Protein AF-A0A3C1W5Z1-F1 (afdb_monomer_lite)

Radius of gyration: 11.94 Å; chains: 1; bounding box: 30×17×28 Å

Sequence (56 aa):
MKNEEEDLVMLKDKFVSQWGVMGTQWGINRTMAQIHALLMTSPEAMTTDEVMEELS

Foldseek 3Di:
DVVVVVVVLVVLVVQLQVQLVVCVVVVHHSLVSSLVSNCVPDPDDDDPVVSVVSVD

pLDDT: mean 93.92, std 7.61, range [59.28, 98.12]

Secondary structure (DSSP, 8-state):
-HHHHHHHHHHHHHHHHHHHHHHHHTT--HHHHHHHHHHHH-SS---HHHHHHHH-

Structure (mmCIF, N/CA/C/O backbone):
data_AF-A0A3C1W5Z1-F1
#
_entry.id   AF-A0A3C1W5Z1-F1
#
loop_
_atom_site.group_PDB
_atom_site.id
_atom_site.type_symbol
_atom_site.label_atom_id
_atom_site.label_alt_id
_atom_site.label_comp_id
_atom_site.label_asym_id
_atom_site.label_entity_id
_atom_site.label_seq_id
_atom_site.pdbx_PDB_ins_code
_atom_site.Cartn_x
_atom_site.Cartn_y
_atom_site.Cartn_z
_atom_site.occupancy
_atom_site.B_iso_or_equiv
_atom_site.auth_seq_id
_atom_site.auth_comp_id
_atom_site.auth_asym_id
_atom_site.auth_atom_id
_atom_site.pdbx_PDB_model_num
ATOM 1 N N . MET A 1 1 ? -23.049 -3.978 9.259 1.00 59.28 1 MET A N 1
ATOM 2 C CA . MET A 1 1 ? -21.989 -3.480 10.157 1.00 59.28 1 MET A CA 1
ATOM 3 C C . MET A 1 1 ? -20.761 -4.382 10.155 1.00 59.28 1 MET A C 1
ATOM 5 O O . MET A 1 1 ? -19.869 -4.050 9.401 1.00 59.28 1 MET A O 1
ATOM 9 N N . LYS A 1 2 ? -20.689 -5.525 10.866 1.00 61.41 2 LYS A N 1
ATOM 10 C CA . LYS A 1 2 ? -19.454 -6.357 10.872 1.00 61.41 2 LYS A CA 1
ATOM 11 C C . LYS A 1 2 ? -18.982 -6.813 9.479 1.00 61.41 2 LYS A C 1
ATOM 13 O O . LYS A 1 2 ? -17.811 -6.683 9.168 1.00 61.41 2 LYS A O 1
ATOM 18 N N . ASN A 1 3 ? -19.913 -7.250 8.630 1.00 77.31 3 ASN A N 1
ATOM 19 C CA . ASN A 1 3 ? -19.579 -7.688 7.271 1.00 77.31 3 ASN A CA 1
ATOM 20 C C . ASN A 1 3 ? -19.082 -6.542 6.374 1.00 77.31 3 ASN A C 1
ATOM 22 O O . ASN A 1 3 ? -18.250 -6.770 5.515 1.00 77.31 3 ASN A O 1
ATOM 26 N N . GLU A 1 4 ? -19.562 -5.311 6.578 1.00 82.88 4 GLU A N 1
ATOM 27 C CA . GLU A 1 4 ? -19.181 -4.177 5.720 1.00 82.88 4 GLU A CA 1
ATOM 28 C C . GLU A 1 4 ? -17.747 -3.717 5.997 1.00 82.88 4 GLU A C 1
ATOM 30 O O . GLU A 1 4 ? -17.043 -3.319 5.078 1.00 82.88 4 GLU A O 1
ATOM 35 N N . GLU A 1 5 ? -17.301 -3.777 7.252 1.00 85.38 5 GLU A N 1
ATOM 36 C CA . GLU A 1 5 ? -15.929 -3.426 7.630 1.00 85.38 5 GLU A CA 1
ATOM 37 C C . GLU A 1 5 ? -14.924 -4.460 7.102 1.00 85.38 5 GLU A C 1
ATOM 39 O O . GLU A 1 5 ? -13.912 -4.091 6.510 1.00 85.38 5 GLU A O 1
ATOM 44 N N . GLU A 1 6 ? -15.250 -5.751 7.215 1.00 88.62 6 GLU A N 1
ATOM 45 C CA . GLU A 1 6 ? -14.471 -6.839 6.606 1.00 88.62 6 GLU A CA 1
ATOM 46 C C . GLU A 1 6 ? -14.420 -6.714 5.071 1.00 88.62 6 GLU A C 1
ATOM 48 O O . GLU A 1 6 ? -13.354 -6.866 4.466 1.00 88.62 6 GLU A O 1
ATOM 53 N N . ASP A 1 7 ? -15.544 -6.366 4.436 1.00 93.50 7 ASP A N 1
ATOM 54 C CA . ASP A 1 7 ? -15.613 -6.142 2.989 1.00 93.50 7 ASP A CA 1
ATOM 55 C C . ASP A 1 7 ? -14.730 -4.963 2.548 1.00 93.50 7 ASP A C 1
ATOM 57 O O . ASP A 1 7 ? -14.053 -5.047 1.518 1.00 93.50 7 ASP A O 1
ATOM 61 N N . LEU A 1 8 ? -14.704 -3.869 3.319 1.00 91.38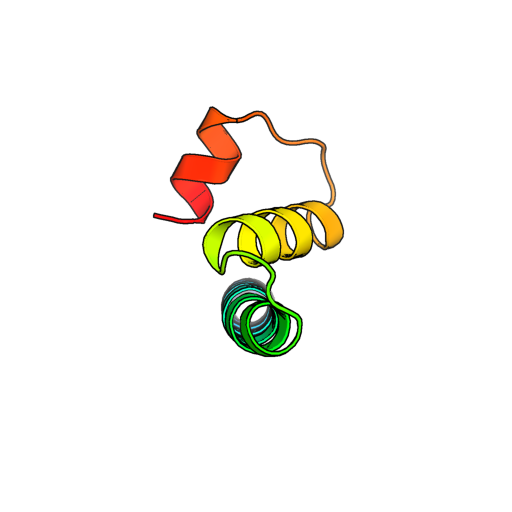 8 LEU A N 1
ATOM 62 C CA . LEU A 1 8 ? -13.869 -2.698 3.033 1.00 91.38 8 LEU A CA 1
ATOM 63 C C . LEU A 1 8 ? -12.375 -3.023 3.109 1.00 91.38 8 LEU A C 1
ATOM 65 O O . LEU A 1 8 ? -11.623 -2.593 2.229 1.00 91.38 8 LEU A O 1
ATOM 69 N N . VAL A 1 9 ? -11.953 -3.802 4.108 1.00 90.94 9 VAL A N 1
ATOM 70 C CA . VAL A 1 9 ? -10.563 -4.271 4.227 1.00 90.94 9 VAL A CA 1
ATOM 71 C C . 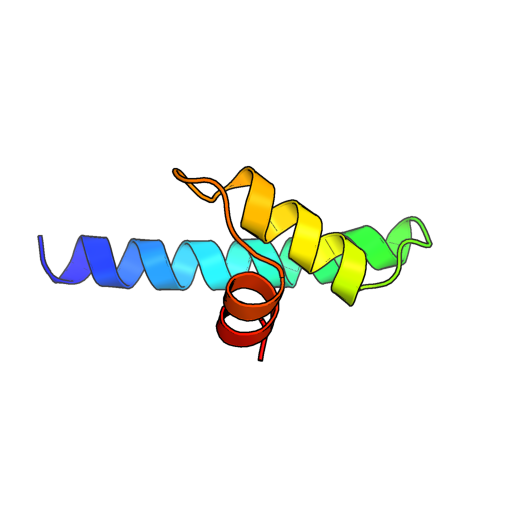VAL A 1 9 ? -10.181 -5.102 2.999 1.00 90.94 9 VAL A C 1
ATOM 73 O O . VAL A 1 9 ? -9.209 -4.782 2.315 1.00 90.94 9 VAL A O 1
ATOM 76 N N . MET A 1 10 ? -11.007 -6.080 2.613 1.00 93.75 10 MET A N 1
ATOM 77 C CA . MET A 1 10 ? -10.736 -6.891 1.418 1.00 93.75 10 MET A CA 1
ATOM 78 C C . MET A 1 10 ? -10.717 -6.074 0.116 1.00 93.75 10 MET A C 1
ATOM 80 O O . MET A 1 10 ? -9.940 -6.360 -0.803 1.00 93.75 10 MET A O 1
ATOM 84 N N . LEU A 1 11 ? -11.581 -5.063 0.001 1.00 95.75 11 LEU A N 1
ATOM 85 C CA . LEU A 1 11 ? -11.607 -4.150 -1.143 1.00 95.75 11 LEU A CA 1
ATOM 86 C C . LEU A 1 11 ? -10.323 -3.324 -1.233 1.00 95.75 11 LEU A C 1
ATOM 88 O O . LEU A 1 11 ? -9.787 -3.181 -2.337 1.00 95.75 11 LEU A O 1
ATOM 92 N N . LYS A 1 12 ? -9.820 -2.819 -0.100 1.00 95.00 12 LYS A N 1
ATOM 93 C CA . LYS A 1 12 ? -8.549 -2.088 -0.021 1.00 95.00 12 LYS A CA 1
ATOM 94 C C . LYS A 1 12 ? -7.390 -2.971 -0.484 1.00 95.00 12 LYS A C 1
ATOM 96 O O . LYS A 1 12 ? -6.658 -2.570 -1.388 1.00 95.00 12 LYS A O 1
ATOM 101 N N . ASP A 1 13 ? -7.286 -4.198 0.019 1.00 95.31 13 ASP A N 1
ATOM 102 C CA . ASP A 1 13 ? -6.214 -5.131 -0.361 1.00 95.31 13 ASP A CA 1
ATOM 103 C C . ASP A 1 13 ? -6.237 -5.445 -1.858 1.00 95.31 13 ASP A C 1
ATOM 105 O O . ASP A 1 13 ? -5.215 -5.413 -2.558 1.00 95.31 13 ASP A O 1
ATOM 109 N N . LYS A 1 14 ? -7.439 -5.694 -2.391 1.00 97.06 14 LYS A N 1
ATOM 110 C CA . LYS A 1 14 ? -7.629 -5.935 -3.820 1.00 97.06 14 LYS A CA 1
ATOM 111 C C . LYS A 1 14 ? -7.243 -4.709 -4.644 1.00 97.06 14 LYS A C 1
ATOM 113 O O . LYS A 1 14 ? -6.581 -4.863 -5.672 1.00 97.06 14 LYS A O 1
ATOM 118 N N . PHE A 1 15 ? -7.628 -3.514 -4.203 1.00 97.69 15 PHE A N 1
ATOM 119 C CA . PHE A 1 15 ? -7.265 -2.258 -4.851 1.00 97.69 15 PHE A CA 1
ATOM 120 C C . PHE A 1 15 ? -5.743 -2.067 -4.893 1.00 97.69 15 PHE A C 1
ATOM 122 O O . PHE A 1 15 ? -5.1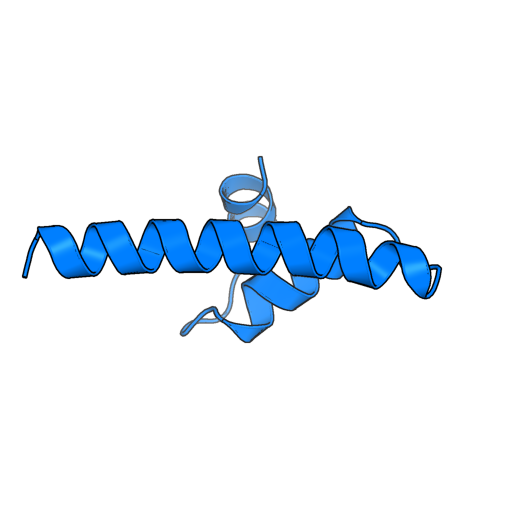85 -1.892 -5.980 1.00 97.69 15 PHE A O 1
ATOM 129 N N . VAL A 1 16 ? -5.065 -2.183 -3.747 1.00 97.81 16 VAL A N 1
ATOM 130 C CA . VAL A 1 16 ? -3.604 -2.038 -3.628 1.00 97.81 16 VAL A CA 1
ATOM 131 C C . VAL A 1 16 ? -2.882 -3.042 -4.528 1.00 97.81 16 VAL A C 1
ATOM 133 O O . VAL A 1 16 ? -1.971 -2.676 -5.276 1.00 97.81 16 VAL A O 1
ATOM 136 N N . SER A 1 17 ? -3.321 -4.303 -4.527 1.00 96.94 17 SER A N 1
ATOM 137 C CA . SER A 1 17 ? -2.743 -5.358 -5.364 1.00 96.94 17 SER A CA 1
ATOM 138 C C . SER A 1 17 ? -2.886 -5.069 -6.865 1.00 96.94 17 SER A C 1
ATOM 140 O O . SER A 1 17 ? -1.901 -5.155 -7.607 1.00 96.94 17 SER A O 1
ATOM 142 N N . GLN A 1 18 ? -4.081 -4.674 -7.322 1.00 97.94 18 GLN A N 1
ATOM 143 C CA . GLN A 1 18 ? -4.323 -4.348 -8.733 1.00 97.94 18 GLN A CA 1
ATOM 144 C C . GLN A 1 18 ? -3.554 -3.100 -9.175 1.00 97.94 18 GLN A C 1
ATOM 146 O O . GLN A 1 18 ? -2.953 -3.101 -10.251 1.00 97.94 18 GLN A O 1
ATOM 151 N N . TRP A 1 19 ? -3.497 -2.070 -8.330 1.00 98.00 19 TRP A N 1
ATOM 152 C CA . TRP A 1 19 ? -2.702 -0.874 -8.601 1.00 98.00 19 TRP A CA 1
ATOM 153 C C . TRP A 1 19 ? -1.212 -1.203 -8.744 1.00 98.00 19 TRP A C 1
ATOM 155 O O . TRP A 1 19 ? -0.551 -0.714 -9.662 1.00 98.00 19 TRP A O 1
ATOM 165 N N . GLY A 1 20 ? -0.695 -2.098 -7.896 1.00 97.44 20 GLY A N 1
ATOM 166 C CA . GLY A 1 20 ? 0.663 -2.629 -8.007 1.00 97.44 20 GLY A CA 1
ATOM 167 C C . GLY A 1 20 ? 0.946 -3.250 -9.376 1.00 97.44 20 GLY A C 1
ATOM 168 O O . GLY A 1 20 ? 1.977 -2.961 -9.982 1.00 97.44 20 GLY A O 1
ATOM 169 N N . VAL A 1 21 ? 0.020 -4.067 -9.892 1.00 97.44 21 VAL A N 1
ATOM 170 C CA . VAL A 1 21 ? 0.127 -4.674 -11.232 1.00 97.44 21 VAL A CA 1
ATOM 171 C C . VAL A 1 21 ? 0.090 -3.606 -12.327 1.00 97.44 21 VAL A C 1
ATOM 173 O O . VAL A 1 21 ? 0.938 -3.627 -13.219 1.00 97.44 21 VAL A O 1
ATOM 176 N N . MET A 1 22 ? -0.836 -2.649 -12.251 1.00 97.19 22 MET A N 1
ATOM 177 C CA . MET A 1 22 ? -0.941 -1.560 -13.232 1.00 97.19 22 MET A CA 1
ATOM 178 C C . MET A 1 22 ? 0.328 -0.703 -13.276 1.00 97.19 22 MET A C 1
ATOM 180 O O . MET A 1 22 ? 0.818 -0.399 -14.361 1.00 97.19 22 MET A O 1
ATOM 184 N N . GLY A 1 23 ? 0.918 -0.392 -12.118 1.00 97.00 23 GLY A N 1
ATOM 185 C CA . GLY A 1 23 ? 2.160 0.378 -12.027 1.00 97.00 23 GLY A CA 1
ATOM 186 C C . GLY A 1 23 ? 3.313 -0.241 -12.822 1.00 97.00 23 GLY A C 1
ATOM 187 O O . GLY A 1 23 ? 4.060 0.479 -13.488 1.00 97.00 23 GLY A O 1
ATOM 188 N N . THR A 1 24 ? 3.411 -1.576 -12.845 1.00 96.00 24 THR A N 1
ATOM 189 C CA . THR A 1 24 ? 4.451 -2.269 -13.626 1.00 96.00 24 THR A CA 1
ATOM 190 C C . THR A 1 24 ? 4.319 -2.048 -15.135 1.00 96.00 24 THR A C 1
ATOM 192 O O . THR A 1 24 ? 5.334 -2.015 -15.828 1.00 96.00 24 THR A O 1
ATOM 195 N N . GLN A 1 25 ? 3.105 -1.806 -15.649 1.00 95.88 25 GLN A N 1
ATOM 196 C CA . GLN A 1 25 ? 2.870 -1.511 -17.071 1.00 95.88 25 GLN A CA 1
ATOM 197 C C . GLN A 1 25 ? 3.427 -0.141 -17.483 1.00 95.88 25 GLN A C 1
ATOM 199 O O . GLN A 1 25 ? 3.71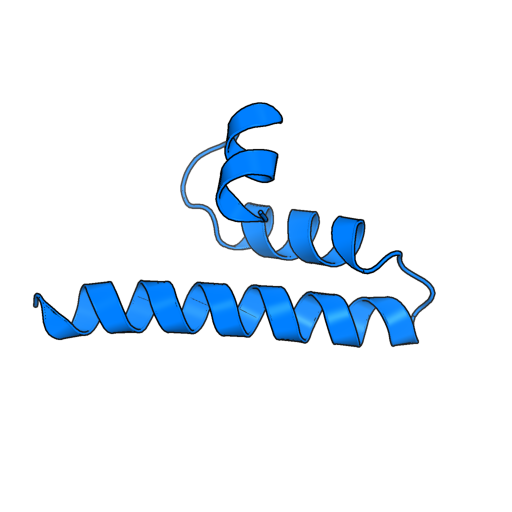8 0.082 -18.656 1.00 95.88 25 GLN A O 1
ATOM 204 N N . TRP A 1 26 ? 3.622 0.759 -16.518 1.00 96.12 26 TRP A N 1
ATOM 205 C CA . TRP A 1 26 ? 4.245 2.069 -16.712 1.00 96.12 26 TRP A CA 1
ATOM 206 C C . TRP A 1 26 ? 5.717 2.109 -16.272 1.00 96.12 26 TRP A C 1
ATOM 208 O O . TRP A 1 26 ? 6.300 3.185 -16.180 1.00 96.12 26 TRP A O 1
ATOM 218 N N . GLY A 1 27 ? 6.334 0.953 -15.996 1.00 96.69 27 GLY A N 1
ATOM 219 C CA . GLY A 1 27 ? 7.736 0.866 -15.572 1.00 96.69 27 GLY A CA 1
ATOM 220 C C . GLY A 1 27 ? 7.985 1.240 -14.107 1.00 96.69 27 GLY A C 1
ATOM 221 O O . GLY A 1 27 ? 9.136 1.416 -13.710 1.00 96.69 27 GLY A O 1
ATOM 222 N N . ILE A 1 28 ? 6.934 1.350 -13.289 1.00 97.50 28 ILE A N 1
ATOM 223 C CA . ILE A 1 28 ? 7.053 1.594 -11.849 1.00 97.50 28 ILE A CA 1
ATOM 224 C C . ILE A 1 28 ? 7.259 0.254 -11.138 1.00 97.50 28 ILE A C 1
ATOM 226 O O . ILE A 1 28 ? 6.597 -0.741 -11.440 1.00 97.50 28 ILE A O 1
ATOM 230 N N . ASN A 1 29 ? 8.170 0.220 -10.165 1.00 97.25 29 ASN A N 1
ATOM 231 C CA . ASN A 1 29 ? 8.352 -0.954 -9.318 1.00 97.25 29 ASN A CA 1
ATOM 232 C C . ASN A 1 29 ? 7.036 -1.302 -8.592 1.00 97.25 29 ASN A C 1
ATOM 234 O O . ASN A 1 29 ? 6.403 -0.427 -7.999 1.00 97.25 29 ASN A O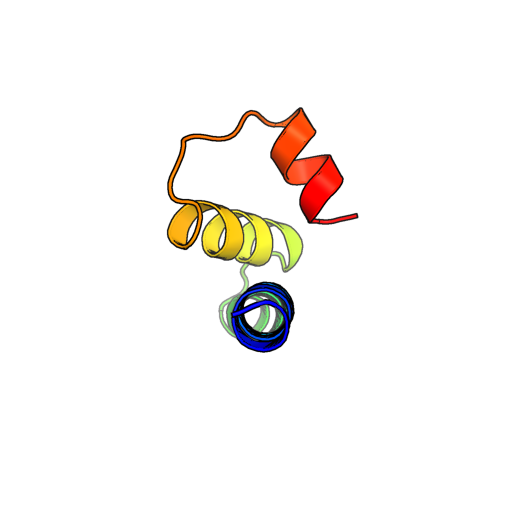 1
ATOM 238 N N . ARG A 1 30 ? 6.652 -2.587 -8.611 1.00 97.06 30 ARG A N 1
ATOM 239 C CA . ARG A 1 30 ? 5.390 -3.072 -8.030 1.00 97.06 30 ARG A CA 1
ATOM 240 C C . ARG A 1 30 ? 5.202 -2.620 -6.579 1.00 97.06 30 ARG A C 1
ATOM 242 O O . ARG A 1 30 ? 4.146 -2.090 -6.253 1.00 97.06 30 ARG A O 1
ATOM 249 N N . THR A 1 31 ? 6.225 -2.780 -5.742 1.00 96.81 31 THR A N 1
ATOM 250 C CA . THR A 1 31 ? 6.182 -2.406 -4.324 1.00 96.81 31 THR A CA 1
ATOM 251 C C . THR A 1 31 ? 5.973 -0.905 -4.159 1.00 96.81 31 THR A C 1
ATOM 253 O O . THR A 1 31 ? 5.112 -0.493 -3.393 1.00 96.81 31 THR A O 1
ATOM 256 N N . MET A 1 32 ? 6.669 -0.071 -4.937 1.00 97.44 32 MET A N 1
ATOM 257 C CA . MET A 1 32 ? 6.474 1.386 -4.886 1.00 97.44 32 MET A CA 1
ATOM 258 C C . MET A 1 32 ? 5.061 1.809 -5.307 1.00 97.44 32 MET A C 1
ATOM 260 O O . MET A 1 32 ? 4.484 2.715 -4.707 1.00 97.44 32 MET A O 1
ATOM 264 N N . ALA A 1 33 ? 4.482 1.143 -6.308 1.00 98.12 33 ALA A N 1
ATOM 265 C CA . ALA A 1 33 ? 3.098 1.379 -6.704 1.00 98.12 33 ALA A CA 1
ATOM 266 C C . ALA A 1 33 ? 2.108 0.955 -5.601 1.00 98.12 33 ALA A C 1
ATOM 268 O O . ALA A 1 33 ? 1.147 1.677 -5.344 1.00 98.12 33 ALA A O 1
ATOM 269 N N . GLN A 1 34 ? 2.358 -0.165 -4.915 1.00 98.00 34 GLN A N 1
ATOM 270 C CA . GLN A 1 34 ? 1.541 -0.611 -3.780 1.00 98.00 34 GLN A CA 1
ATOM 271 C C . GLN A 1 34 ? 1.634 0.347 -2.586 1.00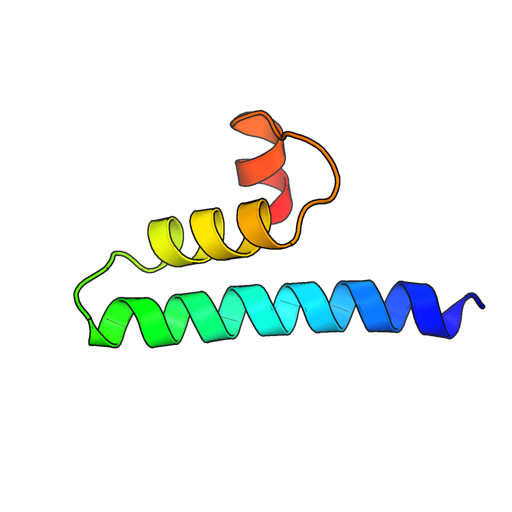 98.00 34 GLN A C 1
ATOM 273 O O . GLN A 1 34 ? 0.597 0.696 -2.032 1.00 98.00 34 GLN A O 1
ATOM 278 N N . ILE A 1 35 ? 2.831 0.845 -2.249 1.00 97.81 35 ILE A N 1
ATOM 279 C CA . ILE A 1 35 ? 3.024 1.867 -1.205 1.00 97.81 35 ILE A CA 1
ATOM 280 C C . ILE A 1 35 ? 2.198 3.116 -1.523 1.00 97.81 35 ILE A C 1
ATOM 282 O O . ILE A 1 35 ? 1.477 3.617 -0.665 1.00 97.81 35 ILE A O 1
ATOM 286 N N . HIS A 1 36 ? 2.243 3.595 -2.769 1.00 97.12 36 HIS A N 1
ATOM 287 C CA . HIS A 1 36 ? 1.438 4.744 -3.183 1.00 97.12 36 HIS A CA 1
ATOM 288 C C . HIS A 1 36 ? -0.069 4.473 -3.054 1.00 97.12 36 HIS A C 1
ATOM 290 O O . HIS A 1 36 ? -0.805 5.320 -2.555 1.00 97.12 36 HIS A O 1
ATOM 296 N N . ALA A 1 37 ? -0.544 3.303 -3.491 1.00 97.94 37 ALA A N 1
ATOM 297 C CA . ALA A 1 37 ? -1.957 2.934 -3.394 1.00 97.94 37 ALA A CA 1
ATOM 298 C C . ALA A 1 37 ? -2.441 2.827 -1.940 1.00 97.94 37 ALA A C 1
ATOM 300 O O . ALA A 1 37 ? -3.532 3.302 -1.621 1.00 97.94 37 ALA A O 1
ATOM 301 N N . LEU A 1 38 ? -1.617 2.238 -1.070 1.00 97.81 38 LEU A N 1
ATOM 302 C CA . LEU A 1 38 ? -1.877 2.140 0.360 1.00 97.81 38 LEU A CA 1
ATOM 303 C C . LEU A 1 38 ? -2.017 3.540 0.961 1.00 97.81 38 LEU A C 1
ATOM 305 O O . LEU A 1 38 ? -3.085 3.878 1.456 1.00 97.81 38 LEU A O 1
ATOM 309 N N . LEU A 1 39 ? -1.001 4.392 0.804 1.00 97.50 39 LEU A N 1
ATOM 310 C CA . LEU A 1 39 ? -1.008 5.748 1.361 1.00 97.50 39 LEU A CA 1
ATOM 311 C C . LEU A 1 39 ? -2.139 6.625 0.805 1.00 97.50 39 LEU A C 1
ATOM 313 O O . LEU A 1 39 ? -2.689 7.443 1.532 1.00 97.50 39 LEU A O 1
ATOM 317 N N . MET A 1 40 ? -2.521 6.448 -0.462 1.00 96.62 40 MET A N 1
ATOM 318 C CA . MET A 1 40 ? -3.633 7.182 -1.077 1.00 96.62 40 MET A CA 1
ATOM 319 C C . MET A 1 40 ? -4.999 6.829 -0.467 1.00 96.62 40 MET A C 1
ATOM 321 O O . MET A 1 40 ? -5.922 7.639 -0.526 1.00 96.62 40 MET A O 1
ATOM 325 N N . THR A 1 41 ? -5.144 5.620 0.079 1.00 95.00 41 THR A N 1
ATOM 326 C CA . THR A 1 41 ? -6.400 5.128 0.672 1.00 95.00 41 THR A CA 1
ATOM 327 C C . THR A 1 41 ? -6.391 5.139 2.200 1.00 95.00 41 THR A C 1
ATOM 329 O O . THR A 1 41 ? -7.428 4.889 2.814 1.00 95.00 41 THR A O 1
ATOM 332 N N . SER A 1 42 ? -5.251 5.448 2.818 1.00 94.62 42 SER A N 1
ATOM 333 C CA . SER A 1 42 ? -5.120 5.540 4.267 1.00 94.62 42 SER A CA 1
ATOM 334 C C . SER A 1 42 ? -5.707 6.857 4.791 1.00 94.62 42 SER A C 1
ATOM 336 O O . SER A 1 42 ? -5.350 7.926 4.294 1.00 94.62 42 SER A O 1
ATOM 338 N N . PRO A 1 43 ? -6.598 6.807 5.798 1.00 92.88 43 PRO A N 1
ATOM 339 C CA . PRO A 1 43 ? -7.183 8.012 6.385 1.00 92.88 43 PRO A CA 1
ATOM 340 C C . PRO A 1 43 ? -6.172 8.813 7.213 1.00 92.88 43 PRO A C 1
ATOM 342 O O . PRO A 1 43 ? -6.288 10.031 7.308 1.00 92.88 43 PRO A O 1
ATOM 345 N N . GLU A 1 44 ? -5.179 8.133 7.784 1.00 95.88 44 GLU A N 1
ATOM 346 C CA . GLU A 1 44 ? -4.146 8.713 8.636 1.00 95.88 44 GLU A CA 1
ATOM 347 C C . GLU A 1 44 ? -2.763 8.532 8.005 1.00 95.88 44 GLU A C 1
ATOM 349 O O . GLU A 1 44 ? -2.531 7.619 7.204 1.00 95.88 44 GLU A O 1
ATOM 354 N N . ALA A 1 45 ? -1.833 9.413 8.374 1.00 96.31 45 ALA A N 1
ATOM 355 C CA . ALA A 1 45 ? -0.443 9.283 7.963 1.00 96.31 45 ALA A CA 1
ATOM 356 C C . ALA A 1 45 ? 0.174 8.007 8.552 1.00 96.31 45 ALA A C 1
ATOM 358 O O . ALA A 1 45 ? -0.073 7.674 9.708 1.00 96.31 45 ALA A O 1
ATOM 359 N N . MET A 1 46 ? 1.011 7.338 7.761 1.00 97.62 46 MET A N 1
ATOM 360 C CA . MET A 1 46 ? 1.681 6.102 8.156 1.00 97.62 46 MET A CA 1
ATOM 361 C C . MET A 1 46 ? 3.194 6.290 8.182 1.00 97.62 46 MET A C 1
ATOM 363 O O . MET A 1 46 ? 3.781 6.984 7.345 1.00 97.62 46 MET A O 1
ATOM 367 N N . THR A 1 47 ? 3.826 5.635 9.138 1.00 98.00 47 THR A N 1
ATOM 368 C CA . THR A 1 47 ? 5.268 5.441 9.217 1.00 98.00 47 THR A CA 1
ATOM 369 C C . THR A 1 47 ? 5.726 4.354 8.246 1.00 98.00 47 THR A C 1
ATOM 371 O O . THR A 1 47 ? 4.935 3.572 7.717 1.00 98.00 47 THR A O 1
ATOM 374 N N . THR A 1 48 ? 7.036 4.282 8.011 1.00 95.94 48 THR A N 1
ATOM 375 C CA . THR A 1 48 ? 7.622 3.234 7.166 1.00 95.94 48 THR A CA 1
ATOM 376 C C . THR A 1 48 ? 7.341 1.831 7.705 1.00 95.94 48 THR A C 1
ATOM 378 O O . THR A 1 48 ? 7.053 0.939 6.913 1.00 95.94 48 THR A O 1
ATOM 381 N N . ASP A 1 49 ? 7.404 1.635 9.024 1.00 97.12 49 ASP A N 1
ATOM 382 C CA . ASP A 1 49 ? 7.207 0.317 9.638 1.00 97.12 49 ASP A CA 1
ATOM 383 C C . ASP A 1 49 ? 5.760 -0.166 9.466 1.00 97.12 49 ASP A C 1
ATOM 385 O O . ASP A 1 49 ? 5.548 -1.300 9.047 1.00 97.12 49 ASP A O 1
ATOM 389 N N . GLU A 1 50 ? 4.777 0.720 9.656 1.00 97.50 50 GLU A N 1
ATOM 390 C CA . GLU A 1 50 ? 3.355 0.416 9.418 1.00 97.50 50 GLU A CA 1
ATOM 391 C C . GLU A 1 50 ? 3.084 0.074 7.946 1.00 97.50 50 GLU A C 1
ATOM 393 O O . GLU A 1 50 ? 2.333 -0.848 7.640 1.00 97.50 50 GLU A O 1
ATOM 398 N N . VAL A 1 51 ? 3.723 0.783 7.008 1.00 97.00 51 VAL A N 1
ATOM 399 C CA . VAL A 1 51 ? 3.612 0.469 5.573 1.00 97.00 51 VAL A CA 1
ATOM 400 C C . VAL A 1 51 ? 4.190 -0.909 5.257 1.00 97.00 51 VAL A C 1
ATOM 402 O O . VAL A 1 51 ? 3.637 -1.622 4.421 1.00 97.00 51 VAL A O 1
ATOM 405 N N . MET A 1 52 ? 5.306 -1.287 5.885 1.00 95.06 52 MET A N 1
ATOM 406 C CA . MET A 1 52 ? 5.880 -2.618 5.691 1.00 95.06 52 MET A CA 1
ATOM 407 C C . MET A 1 52 ? 4.984 -3.709 6.277 1.00 95.06 52 MET A C 1
ATOM 409 O O . MET A 1 52 ? 4.818 -4.740 5.630 1.00 95.06 52 MET A O 1
ATOM 413 N N . GLU A 1 53 ? 4.395 -3.486 7.452 1.00 95.56 53 GLU A N 1
ATOM 414 C CA . GLU A 1 53 ? 3.472 -4.432 8.088 1.00 95.56 53 GLU A CA 1
ATOM 415 C C . GLU A 1 53 ? 2.221 -4.672 7.230 1.00 95.56 53 GLU A C 1
ATOM 417 O O . GLU A 1 53 ? 1.866 -5.818 6.975 1.00 95.56 53 GLU A O 1
ATOM 422 N N . GLU A 1 54 ? 1.617 -3.611 6.694 1.00 94.50 54 GLU A N 1
ATOM 423 C CA . GLU A 1 54 ? 0.400 -3.697 5.871 1.00 94.50 54 GLU A CA 1
ATOM 424 C C . GLU A 1 54 ? 0.625 -4.315 4.479 1.00 94.50 54 GLU A C 1
ATOM 426 O O . GLU A 1 54 ? -0.324 -4.775 3.846 1.00 94.50 54 GLU A O 1
ATOM 431 N N . LEU A 1 55 ? 1.859 -4.303 3.962 1.00 93.94 55 LEU A N 1
ATOM 432 C CA . LEU A 1 55 ? 2.192 -4.830 2.629 1.00 93.94 55 LEU A CA 1
ATOM 433 C C . LEU A 1 55 ? 2.915 -6.187 2.647 1.00 93.94 55 LEU A C 1
ATOM 435 O O . LEU A 1 55 ? 3.285 -6.672 1.570 1.00 93.94 55 LEU A O 1
ATOM 439 N N . SER A 1 56 ? 3.154 -6.762 3.829 1.00 85.69 56 SER A N 1
ATOM 440 C CA . SER A 1 56 ? 3.813 -8.067 4.009 1.00 85.69 56 SER A CA 1
ATOM 441 C C . SER A 1 56 ? 2.873 -9.239 3.732 1.00 85.69 56 SER A C 1
ATOM 443 O O . SER A 1 56 ? 3.341 -10.210 3.092 1.00 85.69 56 SER A O 1
#